Protein AF-A0A9Q9EPZ9-F1 (afdb_monomer_lite)

Foldseek 3Di:
DLVLCLCVLVPVVSNCCSLVDDCCVVLVVVVVVCVVPVVCVLVSVLLVVLVNLLSVLLVLLQDPPRDLVVNVVSLVVSCVSCVPPFLPHPPLVSCLSSLLSSLLQDLDPVSVVSSLVSLVRVCVNPVDVLSVLSNVLSVVSCVVPNNGSSSNCSVVSHSSSND

Radius of gyration: 15.05 Å; chains: 1; bounding box: 41×29×36 Å

InterPro domains:
  IPR021858 Fungal transcription factor [PF11951] (51-148)

pLDDT: mean 77.02, std 18.36, range [35.16, 98.25]

Sequence (163 aa):
MFQLFTPAFIEFQAGINLLDGNLEIYLDWLLSHQISQPGLSDLVVTYKSAIELARDIYLMERTQGSEREPVQAKISCLGELTASIGAQTPGMHCLVWPYFIAGASSILPEDRQYFEAKLDQIHQQTRMRNIVVAMESLRDIWRQHPTGGWALHLDRLRPVLAI

Structure (mmCIF, N/CA/C/O backbone):
data_AF-A0A9Q9EPZ9-F1
#
_entry.id   AF-A0A9Q9EPZ9-F1
#
loop_
_atom_site.group_PDB
_atom_site.id
_atom_site.type_symbol
_atom_site.label_atom_id
_atom_site.label_alt_id
_atom_site.label_comp_id
_atom_site.label_asym_id
_atom_site.label_entity_id
_atom_site.label_seq_id
_atom_site.pdbx_PDB_ins_code
_atom_site.Cartn_x
_atom_site.Cartn_y
_atom_site.Cartn_z
_atom_site.occupancy
_atom_site.B_iso_or_equiv
_atom_site.auth_seq_id
_atom_site.auth_comp_id
_atom_site.auth_asym_id
_atom_site.auth_atom_id
_atom_site.pdbx_PDB_model_num
ATOM 1 N N . MET A 1 1 ? 14.366 -10.480 0.709 1.00 41.06 1 MET A N 1
ATOM 2 C CA . MET A 1 1 ? 14.024 -9.057 0.475 1.00 41.06 1 MET A CA 1
ATOM 3 C C . MET A 1 1 ? 12.548 -8.710 0.752 1.00 41.06 1 MET A C 1
ATOM 5 O O . MET A 1 1 ? 12.225 -7.537 0.757 1.00 41.06 1 MET A O 1
ATOM 9 N N . PHE A 1 2 ? 11.664 -9.669 1.087 1.00 41.91 2 PHE A N 1
ATOM 10 C CA . PHE A 1 2 ? 10.349 -9.384 1.712 1.00 41.91 2 PHE A CA 1
ATOM 11 C C . PHE A 1 2 ? 10.403 -9.210 3.238 1.00 41.91 2 PHE A C 1
ATOM 13 O O . PHE A 1 2 ? 9.465 -8.707 3.846 1.00 41.91 2 PHE A O 1
ATOM 20 N N . GLN A 1 3 ? 11.543 -9.566 3.835 1.00 42.50 3 GLN A N 1
ATOM 21 C CA . GLN A 1 3 ? 11.824 -9.463 5.267 1.00 42.50 3 GLN A CA 1
ATOM 22 C C . GLN A 1 3 ? 11.805 -8.037 5.822 1.00 42.50 3 GLN A C 1
ATOM 24 O O . GLN A 1 3 ? 11.867 -7.892 7.034 1.00 42.50 3 GLN A O 1
ATOM 29 N N . LEU A 1 4 ? 11.713 -6.996 4.983 1.00 46.09 4 LEU A N 1
ATOM 30 C CA . LEU A 1 4 ? 11.576 -5.635 5.494 1.00 46.09 4 LEU A CA 1
ATOM 31 C C . LEU A 1 4 ? 10.280 -5.486 6.297 1.00 46.09 4 LEU A C 1
ATOM 33 O O . LEU A 1 4 ? 10.286 -4.827 7.317 1.00 46.09 4 LEU A O 1
ATOM 37 N N . PHE A 1 5 ? 9.185 -6.139 5.899 1.00 51.38 5 PHE A N 1
ATOM 38 C CA . PHE A 1 5 ? 7.893 -5.954 6.573 1.00 51.38 5 PHE A CA 1
ATOM 39 C C . PHE A 1 5 ? 7.370 -7.214 7.254 1.00 51.38 5 PHE A C 1
ATOM 41 O O . PHE A 1 5 ? 6.452 -7.123 8.060 1.00 51.38 5 PHE A O 1
ATOM 48 N N . THR A 1 6 ? 7.986 -8.376 7.020 1.00 48.00 6 THR A N 1
ATOM 49 C CA . THR A 1 6 ? 7.674 -9.613 7.753 1.00 48.00 6 THR A CA 1
ATOM 50 C C . THR A 1 6 ? 7.719 -9.418 9.281 1.00 48.00 6 THR A C 1
ATOM 52 O O . THR A 1 6 ? 6.781 -9.860 9.933 1.00 48.00 6 THR A O 1
ATOM 55 N N . PRO A 1 7 ? 8.686 -8.684 9.879 1.00 45.53 7 PRO A N 1
ATOM 56 C CA . PRO A 1 7 ? 8.674 -8.381 11.312 1.00 45.53 7 PRO A CA 1
ATOM 57 C C . PRO A 1 7 ? 7.457 -7.561 11.752 1.00 45.53 7 PRO A C 1
ATOM 59 O O . PRO A 1 7 ? 6.899 -7.846 12.803 1.00 45.53 7 PRO A O 1
ATOM 62 N N . ALA A 1 8 ? 6.982 -6.611 10.935 1.00 42.31 8 ALA A N 1
ATOM 63 C CA . ALA A 1 8 ? 5.782 -5.826 11.242 1.00 42.31 8 ALA A CA 1
ATOM 64 C C . ALA A 1 8 ? 4.483 -6.645 11.230 1.00 42.31 8 ALA A C 1
ATOM 66 O O . ALA A 1 8 ? 3.496 -6.240 11.842 1.00 42.31 8 ALA A O 1
ATOM 67 N N . PHE A 1 9 ? 4.506 -7.810 10.581 1.00 44.28 9 PHE A N 1
ATOM 68 C CA . PHE A 1 9 ? 3.409 -8.778 10.563 1.00 44.28 9 PHE A CA 1
ATOM 69 C C . PHE A 1 9 ? 3.642 -10.001 11.471 1.00 44.28 9 PHE A C 1
ATOM 71 O O . PHE A 1 9 ? 2.742 -10.828 11.590 1.00 44.28 9 PHE A O 1
ATOM 78 N N . ILE A 1 10 ? 4.817 -10.134 12.104 1.00 45.56 10 ILE A N 1
ATOM 79 C CA . ILE A 1 10 ? 5.160 -11.234 13.027 1.00 45.56 10 ILE A CA 1
ATOM 80 C C . ILE A 1 10 ? 5.177 -10.751 14.481 1.00 45.56 10 ILE A C 1
ATOM 82 O O . ILE A 1 10 ? 4.641 -11.435 15.348 1.00 45.56 10 ILE A O 1
ATOM 86 N N . GLU A 1 11 ? 5.778 -9.591 14.763 1.00 47.38 11 GLU A N 1
ATOM 87 C CA . GLU A 1 11 ? 5.959 -9.096 16.128 1.00 47.38 11 GLU A CA 1
ATOM 88 C C . GLU A 1 11 ? 5.677 -7.586 16.221 1.00 47.38 11 GLU A C 1
ATOM 90 O O . GLU A 1 11 ? 6.391 -6.738 15.679 1.00 47.38 11 GLU A O 1
ATOM 95 N N . PHE A 1 12 ? 4.603 -7.256 16.945 1.00 50.44 12 PHE A N 1
ATOM 96 C CA . PHE A 1 12 ? 3.998 -5.925 17.080 1.00 50.44 12 PHE A CA 1
ATOM 97 C C . PHE A 1 12 ? 5.010 -4.796 17.341 1.00 50.44 12 PHE A C 1
ATOM 99 O O . PHE A 1 12 ? 4.994 -3.771 16.657 1.00 50.44 12 PHE A O 1
ATOM 106 N N . GLN A 1 13 ? 5.897 -4.987 18.322 1.00 47.53 13 GLN A N 1
ATOM 107 C CA . GLN A 1 13 ? 6.841 -3.957 18.756 1.00 47.53 13 GLN A CA 1
ATOM 108 C C . GLN A 1 13 ? 8.033 -3.834 17.800 1.00 47.53 13 GLN A C 1
ATOM 110 O O . GLN A 1 13 ? 8.554 -2.738 17.608 1.00 47.53 13 GLN A O 1
ATOM 115 N N . ALA A 1 14 ? 8.433 -4.934 17.153 1.00 50.47 14 ALA A N 1
ATOM 116 C CA . ALA A 1 14 ? 9.496 -4.930 16.153 1.00 50.47 14 ALA A CA 1
ATOM 117 C C . ALA A 1 14 ? 9.070 -4.168 14.889 1.00 50.47 14 ALA A C 1
ATOM 119 O O . ALA A 1 14 ? 9.864 -3.414 14.336 1.00 50.47 14 ALA A O 1
ATOM 120 N N . GLY A 1 15 ? 7.803 -4.301 14.480 1.00 51.75 15 GLY A N 1
ATOM 121 C CA . GLY A 1 15 ? 7.217 -3.530 13.382 1.00 51.75 15 GLY A CA 1
ATOM 122 C C . GLY A 1 15 ? 7.167 -2.031 13.633 1.00 51.75 15 GLY A C 1
ATOM 123 O O . GLY A 1 15 ? 7.555 -1.254 12.768 1.00 51.75 15 GLY A O 1
ATOM 124 N N . ILE A 1 16 ? 6.712 -1.624 14.820 1.00 52.84 16 ILE A N 1
ATOM 125 C CA . ILE A 1 16 ? 6.665 -0.205 15.198 1.00 52.84 16 ILE A CA 1
ATOM 126 C C . ILE A 1 16 ? 8.080 0.360 15.284 1.00 52.84 16 ILE A C 1
ATOM 128 O O . ILE A 1 16 ? 8.354 1.355 14.635 1.00 52.84 16 ILE A O 1
ATOM 132 N N . ASN A 1 17 ? 9.007 -0.305 15.977 1.00 54.12 17 ASN A N 1
ATOM 133 C CA . ASN A 1 17 ? 10.389 0.175 16.094 1.00 54.12 17 ASN A CA 1
ATOM 134 C C . ASN A 1 17 ? 11.097 0.281 14.731 1.00 54.12 17 ASN A C 1
ATOM 136 O O . ASN A 1 17 ? 11.959 1.136 14.539 1.00 54.12 17 ASN A O 1
ATOM 140 N N . LEU A 1 18 ? 10.738 -0.589 13.784 1.00 58.16 18 LEU A N 1
ATOM 141 C CA . LEU A 1 18 ? 11.226 -0.533 12.413 1.00 58.16 18 LEU A CA 1
ATOM 142 C C . LEU A 1 18 ? 10.660 0.675 11.650 1.00 58.16 18 LEU A C 1
ATOM 144 O O . LEU A 1 18 ? 11.405 1.365 10.958 1.00 58.16 18 LEU A O 1
ATOM 148 N N . LEU A 1 19 ? 9.352 0.912 11.759 1.00 56.47 19 LEU A N 1
ATOM 149 C CA . LEU A 1 19 ? 8.641 1.963 11.028 1.00 56.47 19 LEU A CA 1
ATOM 150 C C . LEU A 1 19 ? 8.846 3.364 11.641 1.00 56.47 19 LEU A C 1
ATOM 152 O O . LEU A 1 19 ? 8.906 4.346 10.898 1.00 56.47 19 LEU A O 1
ATOM 156 N N . ASP A 1 20 ? 9.007 3.448 12.964 1.00 54.62 20 ASP A N 1
ATOM 157 C CA . ASP A 1 20 ? 9.392 4.657 13.710 1.00 54.62 20 ASP A CA 1
ATOM 158 C C . ASP A 1 20 ? 10.892 4.977 13.570 1.00 54.62 20 ASP A C 1
ATOM 160 O O . ASP A 1 20 ? 11.320 6.096 13.855 1.00 54.62 20 ASP A O 1
ATOM 164 N N . GLY A 1 21 ? 11.707 4.008 13.135 1.00 59.25 21 GLY A N 1
ATOM 165 C CA . GLY A 1 21 ? 13.140 4.173 12.889 1.00 59.25 21 GLY A CA 1
ATOM 166 C C . GLY A 1 21 ? 13.472 4.889 11.571 1.00 59.25 21 GLY A C 1
ATOM 167 O O . GLY A 1 21 ? 12.598 5.249 10.781 1.00 59.25 21 GLY A O 1
ATOM 168 N N . ASN A 1 22 ? 14.771 5.085 11.295 1.00 61.72 22 ASN A N 1
ATOM 169 C CA . ASN A 1 22 ? 15.210 5.654 10.018 1.00 61.72 22 ASN A CA 1
ATOM 170 C C . ASN A 1 22 ? 15.063 4.618 8.887 1.00 61.72 22 ASN A C 1
ATOM 172 O O . ASN A 1 22 ? 15.916 3.741 8.712 1.00 61.72 22 ASN A O 1
ATOM 176 N N . LEU A 1 23 ? 13.995 4.753 8.095 1.00 63.16 23 LEU A N 1
ATOM 177 C CA . LEU A 1 23 ? 13.744 3.931 6.912 1.00 63.16 23 LEU A CA 1
ATOM 178 C C . LEU A 1 23 ? 14.873 3.999 5.873 1.00 63.16 23 LEU A C 1
ATOM 180 O O . LEU A 1 23 ? 15.016 3.061 5.092 1.00 63.16 23 LEU A O 1
ATOM 184 N N . GLU A 1 24 ? 15.706 5.046 5.864 1.00 59.44 24 GLU A N 1
ATOM 185 C CA . GLU A 1 24 ? 16.821 5.161 4.918 1.00 59.44 24 GLU A CA 1
ATOM 186 C C . GLU A 1 24 ? 17.797 3.990 5.016 1.00 59.44 24 GLU A C 1
ATOM 188 O O . GLU A 1 24 ? 18.253 3.512 3.984 1.00 59.44 24 GLU A O 1
ATOM 193 N N . ILE A 1 25 ? 18.043 3.455 6.216 1.00 56.47 25 ILE A N 1
ATOM 194 C CA . ILE A 1 25 ? 18.943 2.304 6.421 1.00 56.47 25 ILE A CA 1
ATOM 195 C C . ILE A 1 25 ? 18.401 1.053 5.710 1.00 56.47 25 ILE A C 1
ATOM 197 O O . ILE A 1 25 ? 19.153 0.232 5.190 1.00 56.47 25 ILE A O 1
ATOM 201 N N . TYR A 1 26 ? 17.077 0.924 5.644 1.00 56.62 26 TYR A N 1
ATOM 202 C CA . TYR A 1 26 ? 16.388 -0.204 5.020 1.00 56.62 26 TYR A CA 1
ATOM 203 C C . TYR A 1 26 ? 16.147 -0.009 3.523 1.00 56.62 26 TYR A C 1
ATOM 205 O O . TYR A 1 26 ? 15.915 -0.981 2.804 1.00 56.62 26 TYR A O 1
ATOM 213 N N . LEU A 1 27 ? 16.212 1.235 3.052 1.00 61.19 27 LEU A N 1
ATOM 214 C CA . LEU A 1 27 ? 16.086 1.614 1.648 1.00 61.19 27 LEU A CA 1
ATOM 215 C C . LEU A 1 27 ? 17.450 1.915 1.008 1.00 61.19 27 LEU A C 1
ATOM 217 O O . LEU A 1 27 ? 17.503 2.249 -0.171 1.00 61.19 27 LEU A O 1
ATOM 221 N N . ASP A 1 28 ? 18.558 1.752 1.734 1.00 61.28 28 ASP A N 1
ATOM 222 C CA . ASP A 1 28 ? 19.910 2.026 1.233 1.00 61.28 28 ASP A CA 1
ATOM 223 C C . ASP A 1 28 ? 20.268 1.156 0.017 1.00 61.28 28 ASP A C 1
ATOM 225 O O . ASP A 1 28 ? 20.955 1.579 -0.906 1.00 61.28 28 ASP A O 1
ATOM 229 N N . TRP A 1 29 ? 19.690 -0.044 -0.074 1.00 58.72 29 TRP A N 1
ATOM 230 C CA . TRP A 1 29 ? 19.824 -0.895 -1.257 1.00 58.72 29 TRP A CA 1
ATOM 231 C C . TRP A 1 29 ? 19.147 -0.313 -2.513 1.00 58.72 29 TRP A C 1
ATOM 233 O O . TRP A 1 29 ? 19.604 -0.585 -3.624 1.00 58.72 29 TRP A O 1
ATOM 243 N N . LEU A 1 30 ? 18.079 0.485 -2.364 1.00 59.22 30 LEU A N 1
ATOM 244 C CA . LEU A 1 30 ? 17.466 1.222 -3.478 1.00 59.22 30 LEU A CA 1
ATOM 245 C C . LEU A 1 30 ? 18.375 2.366 -3.930 1.00 59.22 30 LEU A C 1
ATOM 247 O O . LEU A 1 30 ? 18.486 2.629 -5.126 1.00 59.22 30 LEU A O 1
ATOM 251 N N . LEU A 1 31 ? 19.057 3.009 -2.978 1.00 55.59 31 LEU A N 1
ATOM 252 C CA . LEU A 1 31 ? 19.976 4.121 -3.225 1.00 55.59 31 LEU A CA 1
ATOM 253 C C . LEU A 1 31 ? 21.310 3.652 -3.820 1.00 55.59 31 LEU A C 1
ATOM 255 O O . LEU A 1 31 ? 21.856 4.312 -4.700 1.00 55.59 31 LEU A O 1
ATOM 259 N N . SER A 1 32 ? 21.816 2.482 -3.430 1.00 54.56 32 SER A N 1
ATOM 260 C CA . SER A 1 32 ? 23.082 1.952 -3.952 1.00 54.56 32 SER A CA 1
ATOM 261 C C . SER A 1 32 ? 23.021 1.596 -5.444 1.00 54.56 32 SER A C 1
ATOM 263 O O . SER A 1 32 ? 24.026 1.708 -6.147 1.00 54.56 32 SER A O 1
ATOM 265 N N . HIS A 1 33 ? 21.833 1.272 -5.970 1.00 50.19 33 HIS A N 1
ATOM 266 C CA . HIS A 1 33 ? 21.608 1.060 -7.407 1.00 50.19 33 HIS A CA 1
ATOM 267 C C . HIS A 1 33 ? 21.525 2.370 -8.213 1.00 50.19 33 HIS A C 1
ATOM 269 O O . HIS A 1 33 ? 21.726 2.353 -9.431 1.00 50.19 33 HIS A O 1
ATOM 275 N N . GLN A 1 34 ? 21.289 3.514 -7.558 1.00 50.12 34 GLN A N 1
ATOM 276 C CA . GLN A 1 34 ? 21.215 4.835 -8.195 1.00 50.12 34 GLN A CA 1
ATOM 277 C C . GLN A 1 34 ? 22.567 5.264 -8.788 1.00 50.12 34 GLN A C 1
ATOM 279 O O . GLN A 1 34 ? 22.610 5.942 -9.814 1.00 50.12 34 GLN A O 1
ATOM 284 N N . ILE A 1 35 ? 23.676 4.804 -8.198 1.00 48.31 35 ILE A N 1
ATOM 285 C CA . ILE A 1 35 ? 25.046 5.148 -8.618 1.00 48.31 35 ILE A CA 1
ATOM 286 C C . ILE A 1 35 ? 25.355 4.622 -10.033 1.00 48.31 35 ILE A C 1
ATOM 288 O O . ILE A 1 35 ? 26.195 5.183 -10.732 1.00 48.31 35 ILE A O 1
ATOM 292 N N . SER A 1 36 ? 24.658 3.578 -10.495 1.00 52.69 36 SER A N 1
ATOM 293 C CA . SER A 1 36 ? 24.905 2.963 -11.809 1.00 52.69 36 SER A CA 1
ATOM 294 C C . SER A 1 36 ? 23.974 3.445 -12.931 1.00 52.69 36 SER A C 1
ATOM 296 O O . SER A 1 36 ? 24.232 3.131 -14.092 1.00 52.69 36 SER A O 1
ATOM 298 N N . GLN A 1 37 ? 22.903 4.193 -12.628 1.00 53.97 37 GLN A N 1
ATOM 299 C CA . GLN A 1 37 ? 21.902 4.641 -13.611 1.00 53.97 37 GLN A CA 1
ATOM 300 C C . GLN A 1 37 ? 21.264 5.984 -13.177 1.00 53.97 37 GLN A C 1
ATOM 302 O O . GLN A 1 37 ? 20.273 5.984 -12.444 1.00 53.97 37 GLN A O 1
ATOM 307 N N . PRO A 1 38 ? 21.764 7.147 -13.637 1.00 53.38 38 PRO A N 1
ATOM 308 C CA . PRO A 1 38 ? 21.291 8.464 -13.187 1.00 53.38 38 PRO A CA 1
ATOM 309 C C . PRO A 1 38 ? 19.803 8.761 -13.476 1.00 53.38 38 PRO A C 1
ATOM 311 O O . PRO A 1 38 ? 19.227 9.635 -12.836 1.00 53.38 38 PRO A O 1
ATOM 314 N N . GLY A 1 39 ? 19.148 8.006 -14.370 1.00 58.38 39 GLY A N 1
ATOM 315 C CA . GLY A 1 39 ? 17.704 8.105 -14.635 1.00 58.38 39 GLY A CA 1
ATOM 316 C C . GLY A 1 39 ? 16.787 7.434 -13.596 1.00 58.38 39 GLY A C 1
ATOM 317 O O . GLY A 1 39 ? 15.572 7.538 -13.723 1.00 58.38 39 GLY A O 1
ATOM 318 N N . LEU A 1 40 ? 17.330 6.743 -12.581 1.00 64.50 40 LEU A N 1
ATOM 319 C CA . LEU A 1 40 ? 16.542 6.069 -11.531 1.00 64.50 40 LEU A CA 1
ATOM 320 C C . LEU A 1 40 ? 16.199 6.954 -10.319 1.00 64.50 40 LEU A C 1
ATOM 322 O O . LEU A 1 40 ? 15.426 6.524 -9.465 1.00 64.50 40 LEU A O 1
ATOM 326 N N . SER A 1 41 ? 16.752 8.169 -10.246 1.00 70.50 41 SER A N 1
ATOM 327 C CA . SER A 1 41 ? 16.558 9.122 -9.140 1.00 70.50 41 SER A CA 1
ATOM 328 C C . SER A 1 41 ? 15.083 9.307 -8.770 1.00 70.50 41 SER A C 1
ATOM 330 O O . SER A 1 41 ? 14.693 9.086 -7.624 1.00 70.50 41 SER A O 1
ATOM 332 N N . ASP A 1 42 ? 14.256 9.645 -9.759 1.00 80.69 42 ASP A N 1
ATOM 333 C CA . ASP A 1 42 ? 12.862 10.018 -9.515 1.00 80.69 42 ASP A CA 1
ATOM 334 C C . ASP A 1 42 ? 12.031 8.815 -9.063 1.00 80.69 42 ASP A C 1
ATOM 336 O O . ASP A 1 42 ? 11.211 8.938 -8.160 1.00 80.69 42 ASP A O 1
ATOM 340 N N . LEU A 1 43 ? 12.311 7.621 -9.602 1.00 79.94 43 LEU A N 1
ATOM 341 C CA . LEU A 1 43 ? 11.660 6.380 -9.173 1.00 79.94 43 LEU A CA 1
ATOM 342 C C . LEU A 1 43 ? 11.987 6.039 -7.720 1.00 79.94 43 LEU A C 1
ATOM 344 O O . LEU A 1 43 ? 11.099 5.642 -6.969 1.00 79.94 43 LEU A O 1
ATOM 348 N N 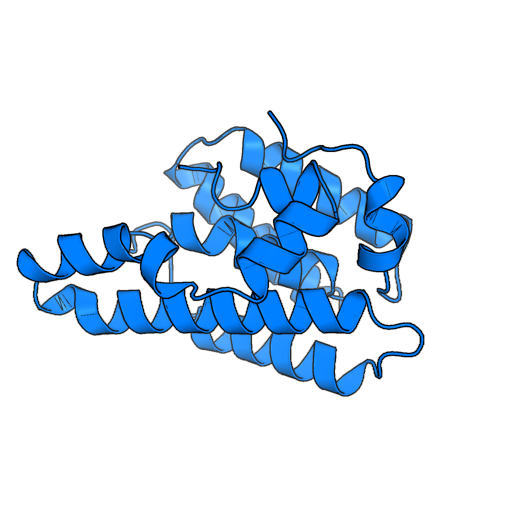. VAL A 1 44 ? 13.245 6.212 -7.304 1.00 79.44 44 VAL A N 1
ATOM 349 C CA . VAL A 1 44 ? 13.643 5.972 -5.911 1.00 79.44 44 VAL A CA 1
ATOM 350 C C . VAL A 1 44 ? 12.927 6.943 -4.972 1.00 79.44 44 VAL A C 1
ATOM 352 O O . VAL A 1 44 ? 12.443 6.516 -3.923 1.00 79.44 44 VAL A O 1
ATOM 355 N N . VAL A 1 45 ? 12.798 8.217 -5.356 1.00 84.38 45 VAL A N 1
ATOM 356 C CA . VAL A 1 45 ? 12.016 9.205 -4.595 1.00 84.38 45 VAL A CA 1
ATOM 357 C C . VAL A 1 45 ? 10.545 8.792 -4.524 1.00 84.38 45 VAL A C 1
ATOM 359 O O . VAL A 1 45 ? 9.991 8.731 -3.428 1.00 84.38 45 VAL A O 1
ATOM 362 N N . THR A 1 46 ? 9.931 8.411 -5.648 1.00 89.88 46 THR A N 1
ATOM 363 C CA . THR A 1 46 ? 8.547 7.912 -5.684 1.00 89.88 46 THR A CA 1
ATOM 364 C C . THR A 1 46 ? 8.349 6.718 -4.751 1.00 89.88 46 THR A C 1
ATOM 366 O O . THR A 1 46 ? 7.382 6.688 -3.991 1.00 89.88 46 THR A O 1
ATOM 369 N N . TYR A 1 47 ? 9.259 5.741 -4.764 1.00 84.75 47 TYR A N 1
ATOM 370 C CA . TYR A 1 47 ? 9.159 4.563 -3.900 1.00 84.75 47 TYR A CA 1
ATOM 371 C C . TYR A 1 47 ? 9.309 4.915 -2.423 1.00 84.75 47 TYR A C 1
ATOM 373 O O . TYR A 1 47 ? 8.522 4.427 -1.613 1.00 84.75 47 TYR A O 1
ATOM 381 N N . LYS A 1 48 ? 10.259 5.788 -2.070 1.00 84.50 48 LYS A N 1
ATOM 382 C CA . LYS A 1 48 ? 10.411 6.289 -0.697 1.00 84.50 48 LYS A CA 1
ATOM 383 C C . LYS A 1 48 ? 9.125 6.951 -0.209 1.00 84.50 48 LYS A C 1
ATOM 385 O O . LYS A 1 48 ? 8.575 6.524 0.803 1.00 84.50 48 LYS A O 1
ATOM 390 N N . SER A 1 49 ? 8.594 7.902 -0.973 1.00 91.50 49 SER A N 1
ATOM 391 C CA . SER A 1 49 ? 7.371 8.619 -0.604 1.00 91.50 49 SER A CA 1
ATOM 392 C C . SER A 1 49 ? 6.147 7.701 -0.526 1.00 91.50 49 SER A C 1
ATOM 394 O O . SER A 1 49 ? 5.317 7.860 0.366 1.00 91.50 49 SER A O 1
ATOM 396 N N . ALA A 1 50 ? 6.038 6.690 -1.394 1.00 93.25 50 ALA A N 1
ATOM 397 C CA . ALA A 1 50 ? 4.958 5.706 -1.313 1.00 93.25 50 ALA A CA 1
ATOM 398 C C . ALA A 1 50 ? 5.043 4.852 -0.036 1.00 93.25 50 ALA A C 1
ATOM 400 O O . ALA A 1 50 ? 4.019 4.543 0.572 1.00 93.25 50 ALA A O 1
ATOM 401 N N . ILE A 1 51 ? 6.256 4.486 0.388 1.00 85.19 51 ILE A N 1
ATOM 402 C CA . ILE A 1 51 ? 6.479 3.739 1.631 1.00 85.19 51 ILE A CA 1
ATOM 403 C C . ILE A 1 51 ? 6.165 4.612 2.853 1.00 85.19 51 ILE A C 1
ATOM 405 O O . ILE A 1 51 ? 5.526 4.132 3.787 1.00 85.19 51 ILE A O 1
ATOM 409 N N . GLU A 1 52 ? 6.542 5.889 2.841 1.00 87.00 52 GLU A N 1
ATOM 410 C CA . GLU A 1 52 ? 6.193 6.840 3.905 1.00 87.00 52 GLU A CA 1
ATOM 411 C C . GLU A 1 52 ? 4.675 7.044 4.015 1.00 87.00 52 GLU A C 1
ATOM 413 O O . GLU A 1 52 ? 4.118 6.950 5.109 1.00 87.00 52 GLU A O 1
ATOM 418 N N . LEU A 1 53 ? 3.977 7.222 2.887 1.00 94.25 53 LEU A N 1
ATOM 419 C CA . LEU A 1 53 ? 2.513 7.313 2.863 1.00 94.25 53 LEU A CA 1
ATOM 420 C C . LEU A 1 53 ? 1.857 6.055 3.434 1.00 94.25 53 LEU A C 1
ATOM 422 O O . LEU A 1 53 ? 0.940 6.148 4.250 1.00 94.25 53 LEU A O 1
ATOM 426 N N . ALA A 1 54 ? 2.338 4.879 3.037 1.00 90.69 54 ALA A N 1
ATOM 427 C CA . ALA A 1 54 ? 1.833 3.614 3.548 1.00 90.69 54 ALA A CA 1
ATOM 428 C C . ALA A 1 54 ? 2.095 3.448 5.051 1.00 90.69 54 ALA A C 1
ATOM 430 O O . ALA A 1 54 ? 1.211 2.995 5.776 1.00 90.69 54 ALA A O 1
ATOM 431 N N . ARG A 1 55 ? 3.262 3.875 5.548 1.00 86.69 55 ARG A N 1
ATOM 432 C CA . ARG A 1 55 ? 3.537 3.919 6.989 1.00 86.69 55 ARG A CA 1
ATOM 433 C C . ARG A 1 55 ? 2.516 4.782 7.714 1.00 86.69 55 ARG A C 1
ATOM 435 O O . ARG A 1 55 ? 1.946 4.334 8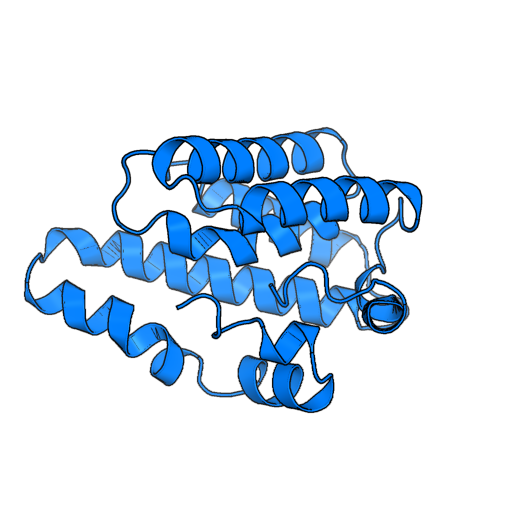.704 1.00 86.69 55 ARG A O 1
ATOM 442 N N . ASP A 1 56 ? 2.272 5.988 7.226 1.00 90.81 56 ASP A N 1
ATOM 443 C CA . ASP A 1 56 ? 1.345 6.903 7.880 1.00 90.81 56 ASP A CA 1
ATOM 444 C C . ASP A 1 56 ? -0.084 6.344 7.894 1.00 90.81 56 ASP A C 1
ATOM 446 O O . ASP A 1 56 ? -0.738 6.376 8.935 1.00 90.81 56 ASP A O 1
ATOM 450 N N . ILE A 1 57 ? -0.548 5.766 6.777 1.00 91.94 57 ILE A N 1
ATOM 451 C CA . ILE A 1 57 ? -1.845 5.070 6.705 1.00 91.94 57 ILE A CA 1
ATOM 452 C C . ILE A 1 57 ? -1.903 3.961 7.758 1.00 91.94 57 ILE A C 1
ATOM 454 O O . ILE A 1 57 ? -2.872 3.866 8.509 1.00 91.94 57 ILE A O 1
ATOM 458 N N . TYR A 1 58 ? -0.861 3.133 7.832 1.00 87.12 58 TYR A N 1
ATOM 459 C CA . TYR A 1 58 ? -0.787 2.038 8.790 1.00 87.12 58 TYR A CA 1
ATOM 460 C C . TYR A 1 58 ? -0.872 2.534 10.239 1.00 87.12 58 TYR A C 1
ATOM 462 O O . TYR A 1 58 ? -1.649 1.995 11.023 1.00 87.12 58 TYR A O 1
ATOM 470 N N . LEU A 1 59 ? -0.127 3.581 10.604 1.00 85.62 59 LEU A N 1
ATOM 471 C CA . LEU A 1 59 ? -0.156 4.150 11.956 1.00 85.62 59 LEU A CA 1
ATOM 472 C C . LEU A 1 59 ? -1.522 4.774 12.293 1.00 85.62 59 LEU A C 1
ATOM 474 O O . LEU A 1 59 ? -2.028 4.598 13.405 1.00 85.62 59 LEU A O 1
ATOM 478 N N . MET A 1 60 ? -2.161 5.440 11.327 1.00 88.31 60 MET A N 1
ATOM 479 C CA . MET A 1 60 ? -3.504 6.001 11.498 1.00 88.31 60 MET A CA 1
ATOM 480 C C . MET A 1 60 ? -4.559 4.916 11.725 1.00 88.31 60 MET A C 1
ATOM 482 O O . MET A 1 60 ? -5.390 5.060 12.616 1.00 88.31 60 MET A O 1
ATOM 486 N N . GLU A 1 61 ? -4.510 3.814 10.976 1.00 84.38 61 GLU A N 1
ATOM 487 C CA . GLU A 1 61 ? -5.428 2.672 11.121 1.00 84.38 61 GLU A CA 1
ATOM 488 C C . GLU A 1 61 ? -5.307 1.956 12.471 1.00 84.38 61 GLU A C 1
ATOM 490 O O . GLU A 1 61 ? -6.232 1.265 12.898 1.00 84.38 61 GLU A O 1
ATOM 495 N N . ARG A 1 62 ? -4.172 2.119 13.158 1.00 77.19 62 ARG A N 1
ATOM 496 C CA . ARG A 1 62 ? -3.936 1.574 14.504 1.00 77.19 62 ARG A CA 1
ATOM 497 C C . ARG A 1 62 ? -4.366 2.505 15.627 1.00 77.19 62 ARG A C 1
ATOM 499 O O . ARG A 1 62 ? -4.340 2.100 16.787 1.00 77.19 62 ARG A O 1
ATOM 506 N N . THR A 1 63 ? -4.753 3.734 15.313 1.00 77.25 63 THR A N 1
ATOM 507 C CA . THR A 1 63 ? -5.210 4.693 16.316 1.00 77.25 63 THR A CA 1
ATOM 508 C C . THR A 1 63 ? -6.724 4.561 16.476 1.00 77.25 63 THR A C 1
ATOM 510 O O . THR A 1 63 ? -7.480 4.713 15.516 1.00 77.25 63 THR A O 1
ATOM 513 N N . GLN A 1 64 ? -7.195 4.250 17.689 1.00 65.69 64 GLN A N 1
ATOM 514 C CA . GLN A 1 64 ? -8.635 4.187 17.957 1.00 65.69 64 GLN A CA 1
ATOM 515 C C . GLN A 1 64 ? -9.286 5.551 17.696 1.00 65.69 64 GLN A C 1
ATOM 517 O O . GLN A 1 64 ? -8.799 6.572 18.173 1.00 65.69 64 GLN A O 1
ATOM 522 N N . GLY A 1 65 ? -10.397 5.558 16.955 1.00 64.88 65 GLY A N 1
ATOM 523 C CA . GLY A 1 65 ? -11.114 6.790 16.618 1.00 64.88 65 GLY A CA 1
ATOM 524 C C . GLY A 1 65 ? -10.463 7.623 15.511 1.00 64.88 65 GLY A C 1
ATOM 525 O O . GLY A 1 65 ? -10.809 8.791 15.378 1.00 64.88 65 GLY A O 1
ATOM 526 N N . SER A 1 66 ? -9.541 7.047 14.730 1.00 67.88 66 SER A N 1
ATOM 527 C CA . SER A 1 66 ? -8.931 7.742 13.597 1.00 67.88 66 SER A CA 1
ATOM 528 C C . SER A 1 66 ? -9.988 8.243 12.614 1.00 67.88 66 SER A C 1
ATOM 530 O O . SER A 1 66 ? -10.868 7.491 12.175 1.00 67.88 66 SER A O 1
ATOM 532 N N . GLU A 1 67 ? -9.904 9.530 12.283 1.00 79.69 67 GLU A N 1
ATOM 533 C CA . GLU A 1 67 ? -10.768 10.149 11.291 1.00 79.69 67 GLU A CA 1
ATOM 534 C C . GLU A 1 67 ? -10.510 9.510 9.923 1.00 79.69 67 GLU A C 1
ATOM 536 O O . GLU A 1 67 ? -9.372 9.274 9.512 1.00 79.69 67 GLU A O 1
ATOM 541 N N . ARG A 1 68 ? -11.587 9.199 9.200 1.00 86.75 68 ARG A N 1
ATOM 542 C CA . ARG A 1 68 ? -11.480 8.509 7.908 1.00 86.75 68 ARG A CA 1
ATOM 543 C C . ARG A 1 68 ? -10.968 9.405 6.789 1.00 86.75 68 ARG A C 1
ATOM 545 O O . ARG A 1 68 ? -10.368 8.894 5.851 1.00 86.75 68 ARG A O 1
ATOM 552 N N . GLU A 1 69 ? -11.209 10.707 6.883 1.00 90.31 69 GLU A N 1
ATOM 553 C CA . GLU A 1 69 ? -10.849 11.672 5.843 1.00 90.31 69 GLU A CA 1
ATOM 554 C C . GLU A 1 69 ? -9.319 11.772 5.654 1.00 90.31 69 GLU A C 1
ATOM 556 O O . GLU A 1 69 ? -8.870 11.539 4.528 1.00 90.31 69 GLU A O 1
ATOM 561 N N . PRO A 1 70 ? -8.492 11.905 6.714 1.00 91.69 70 PRO A N 1
ATOM 562 C CA . PRO A 1 70 ? -7.033 11.884 6.575 1.00 91.69 70 PRO A CA 1
ATOM 563 C C . PRO A 1 70 ? -6.476 10.584 5.982 1.00 91.69 70 PRO A C 1
ATOM 565 O O . PRO A 1 70 ? -5.528 10.607 5.191 1.00 91.69 70 PRO A O 1
ATOM 568 N N . VAL A 1 71 ? -7.066 9.438 6.345 1.00 93.00 71 VAL A N 1
ATOM 569 C CA . VAL A 1 71 ? -6.678 8.133 5.790 1.00 93.00 71 VAL A CA 1
ATOM 570 C C . VAL A 1 71 ? -6.999 8.083 4.298 1.00 93.00 71 VAL A C 1
ATOM 572 O O . VAL A 1 71 ? -6.139 7.716 3.498 1.00 93.00 71 VAL A O 1
ATOM 575 N N . GLN A 1 72 ? -8.207 8.499 3.915 1.00 95.38 72 GLN A N 1
ATOM 576 C CA . GLN A 1 72 ? -8.635 8.527 2.520 1.00 95.38 72 GLN A CA 1
ATOM 577 C C . GLN A 1 72 ? -7.757 9.458 1.674 1.00 95.38 72 GLN A C 1
ATOM 579 O O . GLN A 1 72 ? -7.326 9.063 0.593 1.00 95.38 72 GLN A O 1
ATOM 584 N N . ALA A 1 73 ? -7.415 10.647 2.178 1.00 96.19 73 ALA A N 1
ATOM 585 C CA . ALA A 1 73 ? -6.535 11.583 1.479 1.00 96.19 73 ALA A CA 1
ATOM 586 C C . ALA A 1 73 ? -5.153 10.969 1.182 1.00 96.19 73 ALA A C 1
ATOM 588 O O . ALA A 1 73 ? -4.618 11.123 0.082 1.00 96.19 73 ALA A O 1
ATOM 589 N N . LYS A 1 74 ? -4.583 10.215 2.133 1.00 96.94 74 LYS A N 1
ATOM 590 C CA . LYS A 1 74 ? -3.307 9.510 1.927 1.00 96.94 74 LYS A CA 1
ATOM 591 C C . LYS A 1 74 ? -3.423 8.343 0.947 1.00 96.94 74 LYS A C 1
ATOM 593 O O . LYS A 1 74 ? -2.491 8.130 0.173 1.00 96.94 74 LYS A O 1
ATOM 598 N N . ILE A 1 75 ? -4.543 7.617 0.949 1.00 97.38 75 ILE A N 1
ATOM 599 C CA . ILE A 1 75 ? -4.824 6.555 -0.030 1.00 97.38 75 ILE A CA 1
ATOM 600 C C . ILE A 1 75 ? -4.860 7.142 -1.446 1.00 97.38 75 ILE A C 1
ATOM 602 O O . ILE A 1 75 ? -4.143 6.653 -2.322 1.00 97.38 75 ILE A O 1
ATOM 606 N N . SER A 1 76 ? -5.615 8.226 -1.654 1.00 97.75 76 SER A N 1
ATOM 607 C CA . SER A 1 76 ? -5.676 8.930 -2.942 1.00 97.75 76 SER A CA 1
ATOM 608 C C . SER A 1 76 ? -4.297 9.432 -3.376 1.00 97.75 76 SER A C 1
ATOM 610 O O . SER A 1 76 ? -3.872 9.162 -4.498 1.00 97.75 76 SER A O 1
ATOM 612 N N . CYS A 1 77 ? -3.546 10.059 -2.465 1.00 98.00 77 CYS A N 1
ATOM 613 C CA . CYS A 1 77 ? -2.192 10.541 -2.741 1.00 98.00 77 CYS A CA 1
ATOM 614 C C . CYS A 1 77 ? -1.237 9.407 -3.153 1.00 98.00 77 CYS A C 1
ATOM 616 O O . CYS A 1 77 ? -0.477 9.558 -4.107 1.00 98.00 77 CYS A O 1
ATOM 618 N N . LEU A 1 78 ? -1.298 8.245 -2.491 1.00 98.25 78 LEU A N 1
ATOM 619 C CA . LEU A 1 78 ? -0.492 7.074 -2.856 1.00 98.25 78 LEU A CA 1
ATOM 620 C C . LEU A 1 78 ? -0.877 6.547 -4.246 1.00 98.25 78 LEU A C 1
ATOM 622 O O . LEU A 1 78 ? -0.000 6.195 -5.045 1.00 98.25 78 LEU A O 1
ATOM 626 N N . GLY A 1 79 ? -2.177 6.520 -4.549 1.00 97.62 79 GLY A N 1
ATOM 627 C CA . GLY A 1 79 ? -2.696 6.151 -5.863 1.00 97.62 79 GLY A CA 1
ATOM 628 C C . GLY A 1 79 ? -2.156 7.049 -6.976 1.00 97.62 79 GLY A C 1
ATOM 629 O O . GLY A 1 79 ? -1.601 6.536 -7.949 1.00 97.62 79 GLY A O 1
ATOM 630 N N . GLU A 1 80 ? -2.246 8.367 -6.794 1.00 98.00 80 GLU A N 1
ATOM 631 C CA . GLU A 1 80 ? -1.756 9.384 -7.734 1.00 98.00 80 GLU A CA 1
ATOM 632 C C . GLU A 1 80 ? -0.233 9.341 -7.900 1.00 98.00 80 GLU A C 1
ATOM 634 O O . GLU A 1 80 ? 0.265 9.262 -9.026 1.00 98.00 80 GLU A O 1
ATOM 639 N N . LEU A 1 81 ? 0.511 9.311 -6.788 1.00 97.38 81 LEU A N 1
ATOM 640 C CA . LEU A 1 81 ? 1.977 9.270 -6.763 1.00 97.38 81 LEU A CA 1
ATOM 641 C C . LEU A 1 81 ? 2.535 8.095 -7.575 1.00 97.38 81 LEU A C 1
ATOM 643 O O . LEU A 1 81 ? 3.588 8.200 -8.200 1.00 97.38 81 LEU A O 1
ATOM 647 N N . THR A 1 82 ? 1.831 6.964 -7.559 1.00 96.50 82 THR A N 1
ATOM 648 C CA . THR A 1 82 ? 2.280 5.718 -8.187 1.00 96.50 82 THR A CA 1
ATOM 649 C C . THR A 1 82 ? 1.536 5.384 -9.482 1.00 96.50 82 THR A C 1
ATOM 651 O O . THR A 1 82 ? 1.731 4.301 -10.043 1.00 96.50 82 THR A O 1
ATOM 654 N N . ALA A 1 83 ? 0.706 6.298 -9.997 1.00 96.12 83 ALA A N 1
ATOM 655 C CA . ALA A 1 83 ? -0.143 6.051 -11.161 1.00 96.12 83 ALA A CA 1
ATOM 656 C C . ALA A 1 83 ? 0.666 5.654 -12.408 1.00 96.12 83 ALA A C 1
ATOM 658 O O . ALA A 1 83 ? 0.290 4.716 -13.116 1.00 96.12 83 ALA A O 1
ATOM 659 N N . SER A 1 84 ? 1.812 6.310 -12.627 1.00 92.62 84 SER A N 1
ATOM 660 C CA . SER A 1 84 ? 2.723 6.071 -13.756 1.00 92.62 84 SER A CA 1
ATOM 661 C C . SER A 1 84 ? 3.570 4.798 -13.627 1.00 92.62 84 SER A C 1
ATOM 663 O O . SER A 1 84 ? 4.192 4.376 -14.603 1.00 92.62 84 SER A O 1
ATOM 665 N N . ILE A 1 85 ? 3.596 4.165 -12.449 1.00 91.19 85 ILE A N 1
ATOM 666 C CA . ILE A 1 85 ? 4.353 2.933 -12.220 1.00 91.19 85 ILE A CA 1
ATOM 667 C C . ILE A 1 85 ? 3.576 1.759 -12.819 1.00 91.19 85 ILE A C 1
ATOM 669 O O . ILE A 1 85 ? 2.457 1.451 -12.397 1.00 91.19 85 ILE A O 1
ATOM 673 N N . GLY A 1 86 ? 4.173 1.104 -13.813 1.00 89.44 86 GLY A N 1
ATOM 674 C CA . GLY A 1 86 ? 3.615 -0.064 -14.490 1.00 89.44 86 GLY A CA 1
ATOM 675 C C . GLY A 1 86 ? 4.465 -1.321 -14.303 1.00 89.44 86 GLY A C 1
ATOM 676 O O . GLY A 1 86 ? 5.539 -1.290 -13.708 1.00 89.44 86 GLY A O 1
ATOM 677 N N . ALA A 1 87 ? 4.004 -2.434 -14.880 1.00 82.06 87 ALA A N 1
ATOM 678 C CA . ALA A 1 87 ? 4.639 -3.756 -14.776 1.00 82.06 87 ALA A CA 1
ATOM 679 C C . ALA A 1 87 ? 6.116 -3.785 -15.202 1.00 82.06 87 ALA A C 1
ATOM 681 O O . ALA A 1 87 ? 6.893 -4.590 -14.700 1.00 82.06 87 ALA A O 1
ATOM 682 N N . GLN A 1 88 ? 6.496 -2.938 -16.161 1.00 83.56 88 GLN A N 1
ATOM 683 C CA . GLN A 1 88 ? 7.857 -2.889 -16.700 1.00 83.56 88 GLN A CA 1
ATOM 684 C C . GLN A 1 88 ? 8.731 -1.836 -16.006 1.00 83.56 88 GLN A C 1
ATOM 686 O O . GLN A 1 88 ? 9.908 -1.710 -16.336 1.00 83.56 88 GLN A O 1
ATOM 691 N N . THR A 1 89 ? 8.182 -1.074 -15.054 1.00 84.25 89 THR A N 1
ATOM 692 C CA . THR A 1 89 ? 8.951 -0.063 -14.332 1.00 84.25 89 THR A CA 1
ATOM 693 C C . THR A 1 89 ? 9.967 -0.750 -13.409 1.00 84.25 89 THR A C 1
ATOM 695 O O . THR A 1 89 ? 9.582 -1.575 -12.571 1.00 84.25 89 THR A O 1
ATOM 698 N N . PRO A 1 90 ? 11.270 -0.427 -13.517 1.00 78.62 90 PRO A N 1
ATOM 699 C CA . PRO A 1 90 ? 12.293 -1.015 -12.660 1.00 78.62 90 PRO A CA 1
ATOM 700 C C . PRO A 1 90 ? 11.980 -0.800 -11.179 1.00 78.62 90 PRO A C 1
ATOM 702 O O . PRO A 1 90 ? 11.694 0.317 -10.758 1.00 78.62 90 PRO A O 1
ATOM 705 N N . GLY A 1 91 ? 12.034 -1.865 -10.379 1.00 76.00 91 GLY A N 1
ATOM 706 C CA . GLY A 1 91 ? 11.798 -1.776 -8.934 1.00 76.00 91 GLY A CA 1
ATOM 707 C C . GLY A 1 91 ? 10.327 -1.725 -8.502 1.00 76.00 91 GLY A C 1
ATOM 708 O O . GLY A 1 91 ? 10.073 -1.600 -7.312 1.00 76.00 91 GLY A O 1
ATOM 709 N N . MET A 1 92 ? 9.346 -1.899 -9.399 1.00 82.62 92 MET A N 1
ATOM 710 C CA . MET A 1 92 ? 7.915 -1.841 -9.026 1.00 82.62 92 MET A CA 1
ATOM 711 C C . MET A 1 92 ? 7.497 -2.814 -7.906 1.00 82.62 92 MET A C 1
ATOM 713 O O . MET A 1 92 ? 6.517 -2.578 -7.206 1.00 82.62 92 MET A O 1
ATOM 717 N N . HIS A 1 93 ? 8.266 -3.878 -7.660 1.00 79.88 93 HIS A N 1
ATOM 718 C CA . HIS A 1 93 ? 8.027 -4.813 -6.558 1.00 79.88 93 HIS A CA 1
ATOM 719 C C . HIS A 1 93 ? 8.226 -4.195 -5.162 1.00 79.88 93 HIS A C 1
ATOM 721 O O . HIS A 1 93 ? 7.714 -4.737 -4.185 1.00 79.88 93 HIS A O 1
ATOM 727 N N . CYS A 1 94 ? 8.899 -3.046 -5.055 1.00 81.44 94 CYS A N 1
ATOM 728 C CA . CYS A 1 94 ? 8.981 -2.263 -3.818 1.00 81.44 94 CYS A CA 1
ATOM 729 C C . CYS A 1 94 ? 7.613 -1.757 -3.346 1.00 81.44 94 CYS A C 1
ATOM 731 O O . CYS A 1 94 ? 7.430 -1.504 -2.158 1.00 81.44 94 CYS A O 1
ATOM 733 N N . LEU A 1 95 ? 6.644 -1.640 -4.259 1.00 88.69 95 LEU A N 1
ATOM 734 C CA . LEU A 1 95 ? 5.313 -1.115 -3.969 1.00 88.69 95 LEU A CA 1
ATOM 735 C C . LEU A 1 95 ? 4.319 -2.170 -3.472 1.00 88.69 95 LEU A C 1
ATOM 737 O O . LEU A 1 95 ? 3.196 -1.812 -3.136 1.00 88.69 95 LEU A O 1
ATOM 741 N N . VAL A 1 96 ? 4.713 -3.446 -3.346 1.00 86.62 96 VAL A N 1
ATOM 742 C CA . VAL A 1 96 ? 3.813 -4.499 -2.833 1.00 86.62 96 VAL A CA 1
ATOM 743 C C . VAL A 1 96 ? 3.248 -4.136 -1.463 1.00 86.62 96 VAL A C 1
ATOM 745 O O . VAL A 1 96 ? 2.041 -4.223 -1.255 1.00 86.62 96 VAL A O 1
ATOM 748 N N . TRP A 1 97 ? 4.102 -3.707 -0.531 1.00 86.88 97 TRP A N 1
ATOM 749 C CA . TRP A 1 97 ? 3.644 -3.326 0.803 1.00 86.88 97 TRP A CA 1
ATOM 750 C C . TRP A 1 97 ? 2.813 -2.033 0.789 1.00 86.88 97 TRP A C 1
ATOM 752 O O . TRP A 1 97 ? 1.699 -2.068 1.312 1.00 86.88 97 TRP A O 1
ATOM 762 N N . PRO A 1 98 ? 3.250 -0.939 0.132 1.00 92.75 98 PRO A N 1
ATOM 763 C CA . PRO A 1 98 ? 2.415 0.249 -0.030 1.00 92.75 98 PRO A CA 1
ATOM 764 C C . PRO A 1 98 ? 1.018 -0.017 -0.603 1.00 92.75 98 PRO A C 1
ATOM 766 O O . PRO A 1 98 ? 0.027 0.458 -0.049 1.00 92.75 98 PRO A O 1
ATOM 769 N N . TYR A 1 99 ? 0.919 -0.824 -1.662 1.00 95.50 99 TYR A N 1
ATOM 770 C CA . TYR A 1 99 ? -0.364 -1.186 -2.265 1.00 95.50 99 TYR A CA 1
ATOM 771 C C . TYR A 1 99 ? -1.215 -2.065 -1.361 1.00 95.50 99 TYR A C 1
ATOM 773 O O . TYR A 1 99 ? -2.423 -1.861 -1.282 1.00 95.50 99 TYR A O 1
ATOM 781 N N . PHE A 1 100 ? -0.601 -3.002 -0.639 1.00 93.38 100 PHE A N 1
ATOM 782 C CA . PHE A 1 100 ? -1.322 -3.796 0.346 1.00 93.38 100 PHE A CA 1
ATOM 783 C C . PHE A 1 100 ? -1.915 -2.916 1.452 1.00 93.38 100 PHE A C 1
ATOM 785 O O . PHE A 1 100 ? -3.098 -3.043 1.750 1.00 93.38 100 PHE A O 1
ATOM 792 N N . ILE A 1 101 ? -1.135 -2.000 2.032 1.00 92.25 101 ILE A N 1
ATOM 793 C CA . ILE A 1 101 ? -1.623 -1.124 3.104 1.00 92.25 101 ILE A CA 1
ATOM 794 C C . ILE A 1 101 ? -2.747 -0.213 2.606 1.00 92.25 101 ILE A C 1
ATOM 796 O O . ILE A 1 101 ? -3.801 -0.155 3.236 1.00 92.25 101 ILE A O 1
ATOM 800 N N . ALA A 1 102 ? -2.560 0.457 1.466 1.00 95.75 102 ALA A N 1
ATOM 801 C CA . ALA A 1 102 ? -3.592 1.321 0.902 1.00 95.75 102 ALA A CA 1
ATOM 802 C C . ALA A 1 102 ? -4.869 0.533 0.571 1.00 95.75 102 ALA A C 1
ATOM 804 O O . ALA A 1 102 ? -5.963 0.936 0.969 1.00 95.75 102 ALA A O 1
ATOM 805 N N . GLY A 1 103 ? -4.730 -0.632 -0.068 1.00 95.88 103 GLY A N 1
ATOM 806 C CA . GLY A 1 103 ? -5.845 -1.523 -0.374 1.00 95.88 103 GLY A CA 1
ATOM 807 C C . GLY A 1 103 ? -6.576 -1.999 0.881 1.00 95.88 103 GLY A C 1
ATOM 808 O O . GLY A 1 103 ? -7.802 -1.939 0.931 1.00 95.88 103 GLY A O 1
ATOM 809 N N . ALA A 1 104 ? -5.853 -2.413 1.923 1.00 92.81 104 ALA A N 1
ATOM 810 C CA . ALA A 1 104 ? -6.441 -2.889 3.175 1.00 92.81 104 ALA A CA 1
ATOM 811 C C . ALA A 1 104 ? -7.231 -1.785 3.896 1.00 92.81 104 ALA A C 1
ATOM 813 O O . ALA A 1 104 ? -8.303 -2.041 4.443 1.00 92.81 104 ALA A O 1
ATOM 814 N N . SER A 1 105 ? -6.728 -0.552 3.840 1.00 93.19 105 SER A N 1
ATOM 815 C CA . SER A 1 105 ? -7.344 0.626 4.459 1.00 93.19 105 SER A CA 1
ATOM 816 C C . SER A 1 105 ? -8.440 1.277 3.608 1.00 93.19 105 SER A C 1
ATOM 818 O O . SER A 1 105 ? -9.115 2.195 4.077 1.00 93.19 105 SER A O 1
ATOM 820 N N . SER A 1 106 ? -8.646 0.813 2.373 1.00 95.06 106 SER A N 1
ATOM 821 C CA . SER A 1 106 ? -9.646 1.355 1.450 1.00 95.06 106 SER A CA 1
ATOM 822 C C . SER A 1 106 ? -11.068 0.933 1.828 1.00 95.06 106 SER A C 1
ATOM 824 O O . SER A 1 106 ? -11.367 -0.252 2.024 1.00 95.06 106 SER A O 1
ATOM 826 N N . ILE A 1 107 ? -11.980 1.906 1.867 1.00 93.44 107 ILE A N 1
ATOM 827 C CA . ILE A 1 107 ? -13.424 1.674 2.055 1.00 93.44 107 ILE A CA 1
ATOM 828 C C . ILE A 1 107 ? -14.196 1.762 0.738 1.00 93.44 107 ILE A C 1
ATOM 830 O O . ILE A 1 107 ? -15.225 1.103 0.585 1.00 93.44 107 ILE A O 1
ATOM 834 N N . LEU A 1 108 ? -13.677 2.543 -0.210 1.00 94.88 108 LEU A N 1
ATOM 835 C CA . LEU A 1 108 ? -14.274 2.748 -1.517 1.00 94.88 108 LEU A CA 1
ATOM 836 C C . LEU A 1 108 ? -13.971 1.549 -2.433 1.00 94.88 108 LEU A C 1
ATOM 838 O O . LEU A 1 108 ? -12.815 1.114 -2.501 1.00 94.88 108 LEU A O 1
ATOM 842 N N . PRO A 1 109 ? -14.976 0.972 -3.120 1.00 95.56 109 PRO A N 1
ATOM 843 C CA . PRO A 1 109 ? -14.766 -0.149 -4.037 1.00 95.56 109 PRO A CA 1
ATOM 844 C C . PRO A 1 109 ? -13.737 0.137 -5.138 1.00 95.56 109 PRO A C 1
ATOM 846 O O . PRO A 1 109 ? -12.962 -0.751 -5.491 1.00 95.56 109 PRO A O 1
ATOM 849 N N . GLU A 1 110 ? -13.705 1.366 -5.647 1.00 97.19 110 GLU A N 1
ATOM 850 C CA . GLU A 1 110 ? -12.774 1.821 -6.677 1.00 97.19 110 GLU A CA 1
ATOM 851 C C . GLU A 1 110 ? -11.312 1.756 -6.216 1.00 97.19 110 GLU A C 1
ATOM 853 O O . GLU A 1 110 ? -10.471 1.225 -6.942 1.00 97.19 110 GLU A O 1
ATOM 858 N N . ASP A 1 111 ? -11.017 2.192 -4.989 1.00 97.19 111 ASP A N 1
ATOM 859 C CA . ASP A 1 111 ? -9.666 2.136 -4.425 1.00 97.19 111 ASP A CA 1
ATOM 860 C C . ASP A 1 111 ? -9.242 0.683 -4.180 1.00 97.19 111 ASP A C 1
ATOM 862 O O . ASP A 1 111 ? -8.131 0.275 -4.529 1.00 97.19 111 ASP A O 1
ATOM 866 N N . ARG A 1 112 ? -10.156 -0.141 -3.647 1.00 97.19 112 ARG A N 1
ATOM 867 C CA . ARG A 1 112 ? -9.924 -1.582 -3.445 1.00 97.19 112 ARG A CA 1
ATOM 868 C C . ARG A 1 112 ? -9.537 -2.268 -4.749 1.00 97.19 112 ARG A C 1
ATOM 870 O O . ARG A 1 112 ? -8.523 -2.965 -4.802 1.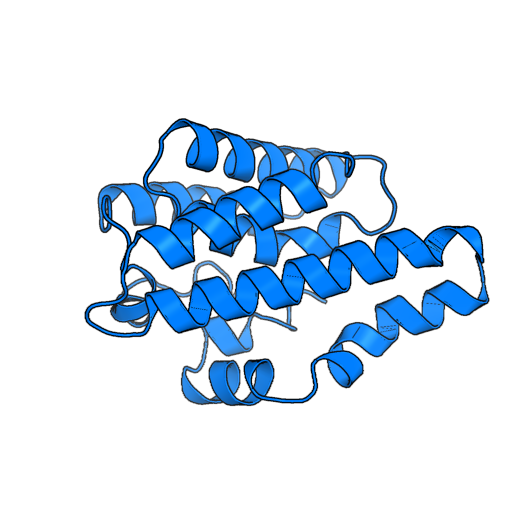00 97.19 112 ARG A O 1
ATOM 877 N N . GLN A 1 113 ? -10.322 -2.033 -5.799 1.00 97.69 113 GLN A N 1
ATOM 878 C CA . GLN A 1 113 ? -10.074 -2.587 -7.124 1.00 97.69 113 GLN A CA 1
ATOM 879 C C . GLN A 1 113 ? -8.754 -2.073 -7.709 1.00 97.69 113 GLN A C 1
ATOM 881 O O . GLN A 1 113 ? -8.003 -2.852 -8.296 1.00 97.69 113 GLN A O 1
ATOM 886 N N . TYR A 1 114 ? -8.451 -0.784 -7.540 1.00 98.00 114 TYR A N 1
ATOM 887 C CA . TYR A 1 114 ? -7.213 -0.185 -8.031 1.00 98.00 114 TYR A CA 1
ATOM 888 C C . TYR A 1 114 ? -5.974 -0.842 -7.410 1.00 98.00 114 TYR A C 1
ATOM 890 O O . TYR A 1 114 ? -5.086 -1.299 -8.137 1.00 98.00 114 TYR A O 1
ATOM 898 N N . PHE A 1 115 ? -5.915 -0.944 -6.079 1.00 97.69 115 PHE A N 1
ATOM 899 C CA . PHE A 1 115 ? -4.748 -1.514 -5.400 1.00 97.69 115 PHE A CA 1
ATOM 900 C C . PHE A 1 115 ? -4.623 -3.026 -5.597 1.00 97.69 115 PHE A C 1
ATOM 902 O O . PHE A 1 115 ? -3.506 -3.523 -5.751 1.00 97.69 115 PHE A O 1
ATOM 909 N N . GLU A 1 116 ? -5.737 -3.757 -5.678 1.00 97.19 116 GLU A N 1
ATOM 910 C CA . GLU A 1 116 ? -5.710 -5.176 -6.050 1.00 97.19 116 GLU A CA 1
ATOM 911 C C . GLU A 1 116 ? -5.176 -5.374 -7.475 1.00 97.19 116 GLU A C 1
ATOM 913 O O . GLU A 1 116 ? -4.306 -6.216 -7.690 1.00 97.19 116 GLU A O 1
ATOM 918 N N . ALA A 1 117 ? -5.610 -4.555 -8.438 1.00 97.56 117 ALA A N 1
ATOM 919 C CA . ALA A 1 117 ? -5.112 -4.621 -9.811 1.00 97.56 117 ALA A CA 1
ATOM 920 C C . ALA A 1 117 ? -3.613 -4.295 -9.904 1.00 97.56 117 ALA A C 1
ATOM 922 O O . ALA A 1 117 ? -2.881 -4.949 -10.650 1.00 97.56 117 ALA A O 1
ATOM 923 N N . LYS A 1 118 ? -3.129 -3.318 -9.125 1.00 97.25 118 LYS A N 1
ATOM 924 C CA . LYS A 1 118 ? -1.693 -3.017 -9.029 1.00 97.25 118 LYS A CA 1
ATOM 925 C C . LYS A 1 118 ? -0.906 -4.195 -8.449 1.00 97.25 118 LYS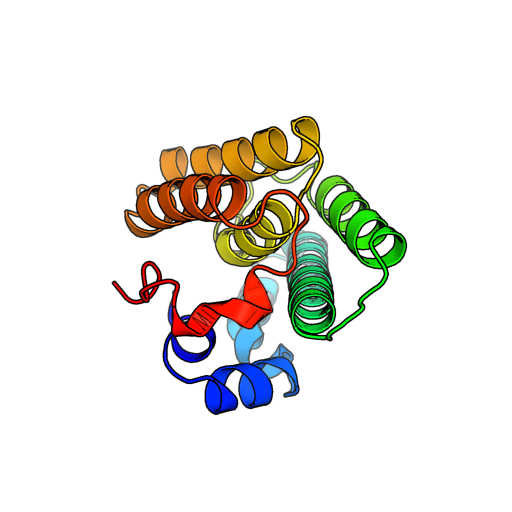 A C 1
ATOM 927 O O . LYS A 1 118 ? 0.144 -4.536 -8.989 1.00 97.25 118 LYS A O 1
ATOM 932 N N . LEU A 1 119 ? -1.406 -4.857 -7.405 1.00 94.56 119 LEU A N 1
ATOM 933 C CA . LEU A 1 119 ? -0.780 -6.070 -6.865 1.00 94.56 119 LEU A CA 1
ATOM 934 C C . LEU A 1 119 ? -0.759 -7.207 -7.893 1.00 94.56 119 LEU A C 1
ATOM 936 O O . LEU A 1 119 ? 0.289 -7.825 -8.092 1.00 94.56 119 LEU A O 1
ATOM 940 N N . ASP A 1 120 ? -1.863 -7.449 -8.597 1.00 95.50 120 ASP A N 1
ATOM 941 C CA . ASP A 1 120 ? -1.904 -8.481 -9.634 1.00 95.50 120 ASP A CA 1
ATOM 942 C C . ASP A 1 120 ? -0.916 -8.182 -10.771 1.00 95.50 120 ASP A C 1
ATOM 944 O O . ASP A 1 120 ? -0.174 -9.066 -11.199 1.00 95.50 120 ASP A O 1
ATOM 948 N N . GLN A 1 121 ? -0.793 -6.918 -11.188 1.00 94.62 121 GLN A N 1
ATOM 949 C CA . GLN A 1 121 ? 0.205 -6.494 -12.172 1.00 94.62 121 GLN A CA 1
ATOM 950 C C . GLN A 1 121 ? 1.635 -6.856 -11.734 1.00 94.62 121 GLN A C 1
ATOM 952 O O . GLN A 1 121 ? 2.419 -7.388 -12.528 1.00 94.62 121 GLN A O 1
ATOM 957 N N . ILE A 1 122 ? 1.970 -6.623 -10.460 1.00 87.81 122 ILE A N 1
ATOM 958 C CA . ILE A 1 122 ? 3.267 -7.009 -9.894 1.00 87.81 122 ILE A CA 1
ATOM 959 C C . ILE A 1 122 ? 3.427 -8.535 -9.912 1.00 87.81 122 ILE A C 1
ATOM 961 O O . ILE A 1 122 ? 4.489 -9.048 -10.283 1.00 87.81 122 ILE A O 1
ATOM 965 N N . HIS A 1 123 ? 2.392 -9.279 -9.522 1.00 88.19 123 HIS A N 1
ATOM 966 C CA . HIS A 1 123 ? 2.418 -10.740 -9.500 1.00 88.19 123 HIS A CA 1
ATOM 967 C C . HIS A 1 123 ? 2.609 -11.338 -10.899 1.00 88.19 123 HIS A C 1
ATOM 969 O O . HIS A 1 123 ? 3.426 -12.244 -11.067 1.00 88.19 123 HIS A O 1
ATOM 975 N N . GLN A 1 124 ? 1.924 -10.819 -11.916 1.00 92.25 124 GLN A N 1
ATOM 976 C CA . GLN A 1 124 ? 2.061 -11.292 -13.294 1.00 92.25 124 GLN A CA 1
ATOM 977 C C . GLN A 1 124 ? 3.499 -11.151 -13.811 1.00 92.25 124 GLN A C 1
ATOM 979 O O . GLN A 1 124 ? 3.985 -12.050 -14.503 1.00 92.25 124 GLN A O 1
ATOM 984 N N . GLN A 1 125 ? 4.192 -10.073 -13.431 1.00 85.25 125 GLN A N 1
ATOM 985 C CA . GLN A 1 125 ? 5.578 -9.822 -13.831 1.00 85.25 125 GLN A CA 1
ATOM 986 C C . GLN A 1 125 ? 6.594 -10.638 -13.015 1.00 85.25 125 GLN A C 1
ATOM 988 O O . GLN A 1 125 ? 7.557 -11.165 -13.565 1.00 85.25 125 GLN A O 1
ATOM 993 N N . THR A 1 126 ? 6.403 -10.734 -11.698 1.00 80.19 126 THR A N 1
ATOM 994 C CA . THR A 1 126 ? 7.420 -11.271 -10.771 1.00 80.19 126 THR A CA 1
ATOM 995 C C . THR A 1 126 ? 7.191 -12.725 -10.364 1.00 80.19 126 THR A C 1
ATOM 997 O O . THR A 1 126 ? 8.117 -13.388 -9.904 1.00 80.19 126 THR A O 1
ATOM 1000 N N . ARG A 1 127 ? 5.957 -13.224 -10.507 1.00 84.19 127 ARG A N 1
ATOM 1001 C CA . ARG A 1 127 ? 5.492 -14.555 -10.072 1.00 84.19 127 ARG A CA 1
ATOM 1002 C C . ARG A 1 127 ? 5.678 -14.836 -8.576 1.00 84.19 127 ARG A C 1
ATOM 1004 O O . ARG A 1 127 ? 5.697 -15.994 -8.157 1.00 84.19 127 ARG A O 1
ATOM 1011 N N . MET A 1 128 ? 5.795 -13.791 -7.755 1.00 77.19 128 MET A N 1
ATOM 1012 C CA . MET A 1 128 ? 5.974 -13.935 -6.309 1.00 77.19 128 MET A CA 1
ATOM 1013 C C . MET A 1 128 ? 4.662 -14.387 -5.657 1.00 77.19 128 MET A C 1
ATOM 1015 O O . MET A 1 128 ? 3.660 -13.674 -5.667 1.00 77.19 128 MET A O 1
ATOM 1019 N N . ARG A 1 129 ? 4.670 -15.602 -5.095 1.00 78.69 129 ARG A N 1
ATOM 1020 C CA . ARG A 1 129 ? 3.471 -16.264 -4.546 1.00 78.69 129 ARG A CA 1
ATOM 1021 C C . ARG A 1 129 ? 2.838 -15.510 -3.382 1.00 78.69 129 ARG A C 1
ATOM 1023 O O . ARG A 1 129 ? 1.625 -15.543 -3.220 1.00 78.69 129 ARG A O 1
ATOM 1030 N N . ASN A 1 130 ? 3.647 -14.812 -2.596 1.00 75.19 130 ASN A N 1
ATOM 1031 C CA . ASN A 1 130 ? 3.176 -14.024 -1.464 1.00 75.19 130 ASN A CA 1
ATOM 1032 C C . ASN A 1 130 ? 2.245 -12.865 -1.870 1.00 75.19 130 ASN A C 1
ATOM 1034 O O . ASN A 1 130 ? 1.463 -12.411 -1.044 1.00 75.19 130 ASN A O 1
ATOM 1038 N N . ILE A 1 131 ? 2.262 -12.417 -3.131 1.00 82.19 131 ILE A N 1
ATOM 1039 C CA . ILE A 1 131 ? 1.319 -11.399 -3.614 1.00 82.19 131 ILE A CA 1
ATOM 1040 C C . ILE A 1 131 ? -0.091 -11.977 -3.772 1.00 82.19 131 ILE A C 1
ATOM 1042 O O . ILE A 1 131 ? -1.060 -11.311 -3.423 1.00 82.19 131 ILE A O 1
ATOM 1046 N N . VAL A 1 132 ? -0.224 -13.223 -4.241 1.00 85.81 132 VAL A N 1
ATOM 1047 C CA . VAL A 1 132 ? -1.530 -13.912 -4.313 1.00 85.81 132 VAL A CA 1
ATOM 1048 C C . VAL A 1 132 ? -2.155 -13.972 -2.925 1.00 85.81 132 VAL A C 1
ATOM 1050 O O . VAL A 1 132 ? -3.299 -13.586 -2.710 1.00 85.81 132 VAL A O 1
ATOM 1053 N N . VAL A 1 133 ? -1.325 -14.370 -1.975 1.00 81.31 133 VAL A N 1
ATOM 1054 C CA . VAL A 1 133 ? -1.647 -14.513 -0.566 1.00 81.31 133 VAL A CA 1
ATOM 1055 C C . VAL A 1 133 ? -2.009 -13.150 0.075 1.00 81.31 133 VAL A C 1
ATOM 1057 O O . VAL A 1 133 ? -2.958 -13.046 0.859 1.00 81.31 133 VAL A O 1
ATOM 1060 N N . ALA A 1 134 ? -1.338 -12.064 -0.327 1.00 83.06 134 ALA A N 1
ATOM 1061 C CA . ALA A 1 134 ? -1.700 -10.698 0.058 1.00 83.06 134 ALA A CA 1
ATOM 1062 C C . ALA A 1 134 ? -3.068 -10.262 -0.507 1.00 83.06 134 ALA A C 1
ATOM 1064 O O . ALA A 1 134 ? -3.870 -9.687 0.225 1.00 83.06 134 ALA A O 1
ATOM 1065 N N . MET A 1 135 ? -3.372 -10.561 -1.774 1.00 91.69 135 MET A N 1
ATOM 1066 C CA . MET A 1 135 ? -4.674 -10.235 -2.380 1.00 91.69 135 MET A CA 1
ATOM 1067 C C . MET A 1 135 ? -5.828 -11.013 -1.732 1.00 91.69 135 MET A C 1
ATOM 1069 O O . MET A 1 135 ? -6.895 -10.454 -1.487 1.00 91.69 135 MET A O 1
ATOM 1073 N N . GLU A 1 136 ? -5.620 -12.286 -1.389 1.00 88.69 136 GLU A N 1
ATOM 1074 C CA . GLU A 1 136 ? -6.592 -13.066 -0.608 1.00 88.69 136 GLU A CA 1
ATOM 1075 C C . GLU A 1 136 ? -6.863 -12.416 0.758 1.00 88.69 136 GLU A C 1
ATOM 1077 O O . GLU A 1 136 ? -8.023 -12.231 1.138 1.00 88.69 136 GLU A O 1
ATOM 1082 N N . SER A 1 137 ? -5.803 -11.962 1.435 1.00 86.19 137 SER A N 1
ATOM 1083 C CA . SER A 1 137 ? -5.916 -11.234 2.705 1.00 86.19 137 SER A CA 1
ATOM 1084 C C . SER A 1 137 ? -6.699 -9.934 2.575 1.00 86.19 137 SER A C 1
ATOM 1086 O O . SER A 1 137 ? -7.510 -9.633 3.446 1.00 86.19 137 SER A O 1
ATOM 1088 N N . LEU A 1 138 ? -6.502 -9.169 1.494 1.00 92.12 138 LEU A N 1
ATOM 1089 C CA . LEU A 1 138 ? -7.276 -7.949 1.247 1.00 92.12 138 LEU A CA 1
ATOM 1090 C C . LEU A 1 138 ? -8.777 -8.243 1.210 1.00 92.12 138 LEU A C 1
ATOM 1092 O O . LEU A 1 138 ? -9.563 -7.582 1.886 1.00 92.12 138 LEU A O 1
ATOM 1096 N N . ARG A 1 139 ? -9.175 -9.296 0.492 1.00 92.38 139 ARG A N 1
ATOM 1097 C CA . ARG A 1 139 ? -10.583 -9.705 0.390 1.00 92.38 139 ARG A CA 1
ATOM 1098 C C . ARG A 1 139 ? -11.161 -10.141 1.733 1.00 92.38 139 ARG A C 1
ATOM 1100 O O . ARG A 1 139 ? -12.349 -9.921 1.974 1.00 92.38 139 ARG A O 1
ATOM 1107 N N . A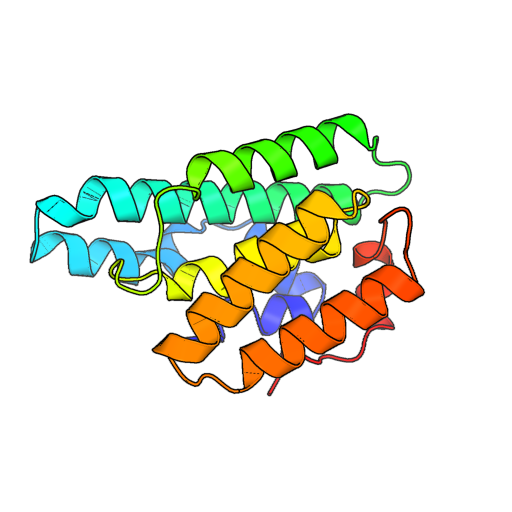SP A 1 140 ? -10.366 -10.786 2.583 1.00 88.75 140 ASP A N 1
ATOM 1108 C CA . ASP A 1 140 ? -10.768 -11.139 3.949 1.00 88.75 140 ASP A CA 1
ATOM 1109 C C . ASP A 1 140 ? -10.899 -9.894 4.839 1.00 88.75 140 ASP A C 1
ATOM 1111 O O . ASP A 1 140 ? -11.898 -9.760 5.551 1.00 88.75 140 ASP A O 1
ATOM 1115 N N . ILE A 1 141 ? -9.944 -8.962 4.756 1.00 89.69 141 ILE A N 1
ATOM 1116 C CA . ILE A 1 141 ? -9.964 -7.685 5.481 1.00 89.69 141 ILE A CA 1
ATOM 1117 C C . ILE A 1 141 ? -11.212 -6.888 5.112 1.00 89.69 141 ILE A C 1
ATOM 1119 O O . ILE A 1 141 ? -11.938 -6.464 6.002 1.00 89.69 141 ILE A O 1
ATOM 1123 N N . TRP A 1 142 ? -11.534 -6.742 3.829 1.00 92.94 142 TRP A N 1
ATOM 1124 C CA . TRP A 1 142 ? -12.716 -5.988 3.399 1.00 92.94 142 TRP A CA 1
ATOM 1125 C C . TRP A 1 142 ? -14.035 -6.604 3.864 1.00 92.94 142 TRP A C 1
ATOM 1127 O O . TRP A 1 142 ? -15.006 -5.878 4.077 1.00 92.94 142 TRP A O 1
ATOM 1137 N N . ARG A 1 143 ? -14.078 -7.931 4.036 1.00 90.56 143 ARG A N 1
ATOM 1138 C CA . ARG A 1 143 ? -15.241 -8.640 4.587 1.00 90.56 143 ARG A CA 1
ATOM 1139 C C . ARG A 1 143 ? -15.380 -8.442 6.096 1.00 90.56 143 ARG A C 1
ATOM 1141 O O . ARG A 1 143 ? -16.497 -8.289 6.578 1.00 90.56 143 ARG A O 1
ATOM 1148 N N . GLN A 1 144 ? -14.272 -8.463 6.835 1.00 87.38 144 GLN A N 1
ATOM 1149 C CA . GLN A 1 144 ? -14.267 -8.386 8.304 1.00 87.38 144 GLN A CA 1
ATOM 1150 C C . GLN A 1 144 ? -14.260 -6.944 8.833 1.00 87.38 144 GLN A C 1
ATOM 1152 O O . GLN A 1 144 ? -14.818 -6.667 9.893 1.00 87.38 144 GLN A O 1
ATOM 1157 N N . HIS A 1 145 ? -13.659 -6.027 8.079 1.00 88.12 145 HIS A N 1
ATOM 1158 C CA . HIS A 1 145 ? -13.414 -4.630 8.432 1.00 88.12 145 HIS A CA 1
ATOM 1159 C C . HIS A 1 145 ? -13.840 -3.696 7.283 1.00 88.12 145 HIS A C 1
ATOM 1161 O O . HIS A 1 145 ? -13.020 -2.949 6.743 1.00 88.12 145 HIS A O 1
ATOM 1167 N N . PRO A 1 146 ? -15.124 -3.709 6.872 1.00 86.19 146 PRO A N 1
ATOM 1168 C CA . PRO A 1 146 ? -15.582 -2.960 5.700 1.00 86.19 146 PRO A CA 1
ATOM 1169 C C . PRO A 1 146 ? -15.418 -1.440 5.839 1.00 86.19 146 PRO A C 1
ATOM 1171 O O . PRO A 1 146 ? -15.362 -0.751 4.823 1.00 86.19 146 PRO A O 1
ATOM 1174 N N . THR A 1 147 ? -15.318 -0.933 7.070 1.00 85.38 147 THR A N 1
ATOM 1175 C CA . THR A 1 147 ? -15.171 0.489 7.417 1.00 85.38 147 THR A CA 1
ATOM 1176 C C . THR A 1 147 ? -13.736 0.879 7.801 1.00 85.38 147 THR A C 1
ATOM 1178 O O . THR A 1 147 ? -13.528 1.966 8.338 1.00 85.38 147 THR A O 1
ATOM 1181 N N . GLY A 1 148 ? -12.753 0.003 7.564 1.00 80.94 148 GLY A N 1
ATOM 1182 C CA . GLY A 1 148 ? -11.376 0.165 8.039 1.00 80.94 148 GLY A CA 1
ATOM 1183 C C . GLY A 1 148 ? -11.189 -0.274 9.497 1.00 80.94 148 GLY A C 1
ATOM 1184 O O . GLY A 1 148 ? -11.999 -1.026 10.042 1.00 80.94 148 GLY A O 1
ATOM 1185 N N . GLY A 1 149 ? -10.097 0.164 10.123 1.00 78.62 149 GLY A N 1
ATOM 1186 C CA . GLY A 1 149 ? -9.665 -0.243 11.465 1.00 78.62 149 GLY A CA 1
ATOM 1187 C C . GLY A 1 149 ? -9.043 -1.640 11.510 1.00 78.62 149 GLY A C 1
ATOM 1188 O O . GLY A 1 149 ? -8.891 -2.221 12.584 1.00 78.62 149 GLY A O 1
ATOM 1189 N N . TRP A 1 150 ? -8.694 -2.211 10.355 1.00 85.75 150 TRP A N 1
ATOM 1190 C CA . TRP A 1 150 ? -8.198 -3.585 10.248 1.00 85.75 150 TRP A CA 1
ATOM 1191 C C . TRP A 1 150 ? -6.888 -3.787 11.024 1.00 85.75 150 TRP A C 1
ATOM 1193 O O . TRP A 1 150 ? -6.660 -4.848 11.606 1.00 85.75 150 TRP A O 1
ATOM 1203 N N . ALA A 1 151 ? -6.053 -2.745 11.096 1.00 80.50 151 ALA A N 1
ATOM 1204 C CA . ALA A 1 151 ? -4.752 -2.804 11.750 1.00 80.50 151 ALA A CA 1
ATOM 1205 C C . ALA A 1 151 ? -4.842 -2.913 13.287 1.00 80.50 151 ALA A C 1
ATOM 1207 O O . ALA A 1 151 ? -3.896 -3.384 13.920 1.00 80.50 151 ALA A O 1
ATOM 1208 N N . LEU A 1 152 ? -5.979 -2.554 13.901 1.00 76.88 152 LEU A N 1
ATOM 1209 C CA . LEU A 1 152 ? -6.258 -2.810 15.326 1.00 76.88 152 LEU A CA 1
ATOM 1210 C C . LEU A 1 152 ? -6.471 -4.300 15.630 1.00 76.88 152 LEU A C 1
ATOM 1212 O O . LEU A 1 152 ? -6.393 -4.720 16.782 1.00 76.88 152 LEU A O 1
ATOM 1216 N N . HIS A 1 153 ? -6.767 -5.097 14.605 1.00 70.44 153 HIS A N 1
ATOM 1217 C CA . HIS A 1 153 ? -7.101 -6.513 14.722 1.00 70.44 153 HIS A CA 1
ATOM 1218 C C . HIS A 1 153 ? -6.071 -7.416 14.039 1.00 70.44 153 HIS A C 1
ATOM 1220 O O . HIS A 1 153 ? -6.327 -8.605 13.846 1.00 70.44 153 HIS A O 1
ATOM 1226 N N . LEU A 1 154 ? -4.895 -6.867 13.722 1.00 64.81 154 LEU A N 1
ATOM 1227 C CA . LEU A 1 154 ? -3.786 -7.575 13.086 1.00 64.81 154 LEU A CA 1
ATOM 1228 C C . LEU A 1 154 ? -3.387 -8.851 13.829 1.00 64.81 154 LEU A C 1
ATOM 1230 O O . LEU A 1 154 ? -3.148 -9.859 13.184 1.00 64.81 154 LEU A O 1
ATOM 1234 N N . ASP A 1 155 ? -3.438 -8.863 15.160 1.00 56.91 155 ASP A N 1
ATOM 1235 C CA . ASP A 1 155 ? -3.111 -10.046 15.972 1.00 56.91 155 ASP A CA 1
ATOM 1236 C C . ASP A 1 155 ? -4.075 -11.232 15.730 1.00 56.91 155 ASP A C 1
ATOM 1238 O O . ASP A 1 155 ? -3.779 -12.378 16.071 1.00 56.91 155 ASP A O 1
ATOM 1242 N N . ARG A 1 156 ? -5.257 -10.962 15.156 1.00 54.88 156 ARG A N 1
ATOM 1243 C CA . ARG A 1 156 ? -6.281 -11.960 14.795 1.00 54.88 156 ARG A CA 1
ATOM 1244 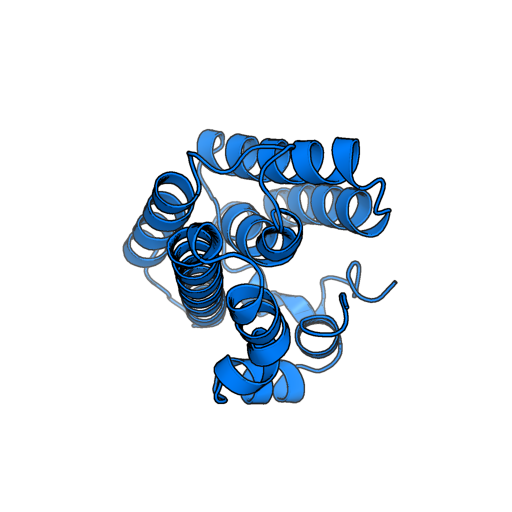C C . ARG A 1 156 ? -6.249 -12.328 13.314 1.00 54.88 156 ARG A C 1
ATOM 1246 O O . ARG A 1 156 ? -6.731 -13.401 12.946 1.00 54.88 156 ARG A O 1
ATOM 1253 N N . LEU A 1 157 ? -5.677 -11.467 12.476 1.00 54.31 157 LEU A N 1
ATOM 1254 C CA . LEU A 1 157 ? -5.373 -11.769 11.086 1.00 54.31 157 LEU A CA 1
ATOM 1255 C C . LEU A 1 157 ? -4.086 -12.604 11.103 1.00 54.31 157 LEU A C 1
ATOM 1257 O O . LEU A 1 157 ? -3.007 -12.092 11.372 1.00 54.31 157 LEU A O 1
ATOM 1261 N N . ARG A 1 158 ? -4.198 -13.924 10.893 1.00 50.22 158 ARG A N 1
ATOM 1262 C CA . ARG A 1 158 ? -3.034 -14.832 10.829 1.00 50.22 158 ARG A CA 1
ATOM 1263 C C . ARG A 1 158 ? -1.926 -14.229 9.947 1.00 50.22 158 ARG A C 1
ATOM 1265 O O . ARG A 1 158 ? -2.253 -13.486 9.023 1.00 50.22 158 ARG A O 1
ATOM 1272 N N . PRO A 1 159 ? -0.641 -14.562 10.171 1.00 47.09 159 PRO A N 1
ATOM 1273 C CA . PRO A 1 159 ? 0.473 -13.951 9.456 1.00 47.09 159 PRO A CA 1
ATOM 1274 C C . PRO A 1 159 ? 0.533 -14.516 8.037 1.00 47.09 159 PRO A C 1
ATOM 1276 O O . PRO A 1 159 ? 1.348 -15.365 7.692 1.00 47.09 159 PRO A O 1
ATOM 1279 N N . VAL A 1 160 ? -0.384 -14.052 7.200 1.00 43.56 160 VAL A N 1
ATOM 1280 C CA . VAL A 1 160 ? -0.505 -14.441 5.803 1.00 43.56 160 VAL A CA 1
ATOM 1281 C C . VAL A 1 160 ? 0.700 -13.896 5.004 1.00 43.56 160 VAL A C 1
ATOM 1283 O O . VAL A 1 160 ? 1.051 -14.412 3.952 1.00 43.56 160 VAL A O 1
ATOM 1286 N N . LEU A 1 161 ? 1.446 -12.941 5.573 1.00 38.25 161 LEU A N 1
ATOM 1287 C CA . LEU A 1 161 ? 2.645 -12.330 4.989 1.00 38.25 161 LEU A CA 1
ATOM 1288 C C . LEU A 1 161 ? 3.981 -12.906 5.510 1.00 38.25 161 LEU A C 1
ATOM 1290 O O . LEU A 1 161 ? 5.039 -12.372 5.176 1.00 38.25 161 LEU A O 1
ATOM 1294 N N . ALA A 1 162 ? 3.953 -13.972 6.323 1.00 36.19 162 ALA A N 1
ATOM 1295 C CA . ALA A 1 162 ? 5.150 -14.596 6.907 1.00 36.19 162 ALA A CA 1
ATOM 1296 C C . ALA A 1 162 ? 5.650 -15.857 6.173 1.00 36.19 162 ALA A C 1
ATOM 1298 O O . ALA A 1 162 ? 6.416 -16.627 6.753 1.00 36.19 162 ALA A O 1
ATOM 1299 N N . ILE A 1 163 ? 5.222 -16.080 4.925 1.00 35.16 163 ILE A N 1
ATOM 1300 C CA . ILE A 1 163 ? 5.641 -17.229 4.103 1.00 35.16 163 ILE A CA 1
ATOM 1301 C C . ILE A 1 163 ? 6.666 -16.795 3.057 1.00 35.16 163 ILE A C 1
ATOM 1303 O O . ILE A 1 163 ? 6.376 -15.828 2.313 1.00 35.16 163 ILE A O 1
#

Organism: NCBI:txid215465

Secondary structure (DSSP, 8-state):
--TTTHHHHH-HHHHHHHHSS-THHHHHHHHHTGGG-GGGHHHHHHHHHHHHHHHHHHHHHTSTT--HHHHHHHHHHHHHHTTT--TTSTTGGGGHHHHHHHHHH--SHHHHHHHHHHHHHHHHHH--HHHHHHHHHHHHHHHH-TTS-GGGGGGGS--TT--